Protein AF-A0A221WCK3-F1 (afdb_monomer)

InterPro domains:
  IPR000100 Ribonuclease P [PF00825] (12-82)
  IPR000100 Ribonuclease P [PTHR33992] (8-88)
  IPR000100 Ribonuclease P [TIGR00188] (13-82)
  IPR014721 Small ribosomal subunit protein uS5 domain 2-type fold, subgroup [G3DSA:3.30.230.10] (5-86)
  IPR020568 Ribosomal protein uS5 domain 2-type superfamily [SSF54211] (11-83)

Mean predicted aligned error: 11.53 Å

pLDDT: mean 74.4, std 17.2, range [34.56, 94.06]

Secondary structure (DSSP, 8-state):
-----------SS--EEEEEE-GGG-SHHHHHHHHHHHHHHHHTTGGGSPTT-EEEEEEPGGGGT--HHHHHHHHHHHHHHTT--TTTHHHHHHHHHHTTTTS---

Structure (mmCIF, N/CA/C/O backbone):
data_AF-A0A221WCK3-F1
#
_entry.id   AF-A0A221WCK3-F1
#
loop_
_atom_site.group_PDB
_atom_site.id
_atom_site.type_symbol
_atom_site.label_atom_id
_atom_site.label_alt_id
_atom_site.label_comp_id
_atom_site.label_asym_id
_atom_site.label_entity_id
_atom_site.label_seq_id
_atom_site.pdbx_PDB_ins_code
_atom_site.Cartn_x
_atom_site.Cartn_y
_atom_site.Cartn_z
_atom_site.occupancy
_atom_site.B_iso_or_equiv
_atom_site.auth_seq_id
_atom_site.auth_comp_id
_atom_site.auth_asym_id
_atom_site.auth_atom_id
_atom_site.pdbx_PDB_model_num
ATOM 1 N N . MET A 1 1 ? 24.322 -8.456 14.810 1.00 34.56 1 MET A N 1
ATOM 2 C CA . MET A 1 1 ? 23.409 -7.889 15.823 1.00 34.56 1 MET A CA 1
ATOM 3 C C . MET A 1 1 ? 22.750 -6.673 15.182 1.00 34.56 1 MET A C 1
ATOM 5 O O . MET A 1 1 ? 23.419 -5.664 15.029 1.00 34.56 1 MET A O 1
ATOM 9 N N . ALA A 1 2 ? 21.534 -6.811 14.642 1.00 39.12 2 ALA A N 1
ATOM 10 C CA . ALA A 1 2 ? 20.845 -5.735 13.922 1.00 39.12 2 ALA A CA 1
ATOM 11 C C . ALA A 1 2 ? 19.681 -5.242 14.784 1.00 39.12 2 ALA A C 1
ATOM 13 O O . ALA A 1 2 ? 18.696 -5.953 14.972 1.00 39.12 2 ALA A O 1
ATOM 14 N N . GLU A 1 3 ? 19.846 -4.059 15.362 1.00 38.41 3 GLU A N 1
ATOM 15 C CA . GLU A 1 3 ? 18.860 -3.418 16.223 1.00 38.41 3 GLU A CA 1
ATOM 16 C C . GLU A 1 3 ? 17.676 -2.964 15.358 1.00 38.41 3 GLU A C 1
ATOM 18 O O . GLU A 1 3 ? 17.797 -2.059 14.532 1.00 38.41 3 GLU A O 1
ATOM 23 N N . GLY A 1 4 ? 16.548 -3.670 15.476 1.00 42.88 4 GLY A N 1
ATOM 24 C CA . GLY A 1 4 ? 15.320 -3.345 14.756 1.00 42.88 4 GLY A CA 1
ATOM 25 C C . GLY A 1 4 ? 14.866 -1.930 15.100 1.00 42.88 4 GLY A C 1
ATOM 26 O O . GLY A 1 4 ? 14.827 -1.563 16.275 1.00 42.88 4 GLY A O 1
ATOM 27 N N . GLN A 1 5 ? 14.549 -1.126 14.078 1.00 47.19 5 GLN A N 1
ATOM 28 C CA . GLN A 1 5 ? 14.043 0.233 14.263 1.00 47.19 5 GLN A CA 1
ATOM 29 C C . GLN A 1 5 ? 12.857 0.231 15.240 1.00 47.19 5 GLN A C 1
ATOM 31 O O . GLN A 1 5 ? 11.768 -0.241 14.919 1.00 47.19 5 GLN A O 1
ATOM 36 N N . ARG A 1 6 ? 13.074 0.788 16.437 1.00 46.44 6 ARG A N 1
ATOM 37 C CA . ARG A 1 6 ? 12.015 1.101 17.397 1.00 46.44 6 ARG A CA 1
ATOM 38 C C . ARG A 1 6 ? 11.214 2.278 16.838 1.00 46.44 6 ARG A C 1
ATOM 40 O O . ARG A 1 6 ? 11.659 3.419 16.934 1.00 46.44 6 ARG A O 1
ATOM 47 N N . SER A 1 7 ? 10.063 2.002 16.224 1.00 51.91 7 SER A N 1
ATOM 48 C CA . SER A 1 7 ? 9.097 3.047 15.876 1.00 51.91 7 SER A CA 1
ATOM 49 C C . SER A 1 7 ? 8.624 3.732 17.156 1.00 51.91 7 SER A C 1
ATOM 51 O O . SER A 1 7 ? 8.142 3.079 18.079 1.00 51.91 7 SER A O 1
ATOM 53 N N . THR A 1 8 ? 8.785 5.049 17.223 1.00 52.69 8 THR A N 1
ATOM 54 C CA . THR A 1 8 ? 8.209 5.895 18.268 1.00 52.69 8 THR A CA 1
ATOM 55 C C . THR A 1 8 ? 6.680 5.824 18.188 1.00 52.69 8 THR A C 1
ATOM 57 O O . THR A 1 8 ? 6.121 6.244 17.171 1.00 52.69 8 THR A O 1
ATOM 60 N N . PRO A 1 9 ? 5.973 5.328 19.222 1.00 53.12 9 PRO A N 1
ATOM 61 C CA . PRO A 1 9 ? 4.515 5.286 19.201 1.00 53.12 9 PRO A CA 1
ATOM 62 C C . PRO A 1 9 ? 3.985 6.725 19.179 1.00 53.12 9 PRO A C 1
ATOM 64 O O . PRO A 1 9 ? 4.182 7.488 20.126 1.00 53.12 9 PRO A O 1
ATOM 67 N N . THR A 1 10 ? 3.366 7.135 18.070 1.00 58.38 10 THR A N 1
ATOM 68 C CA . THR A 1 10 ? 2.947 8.528 17.871 1.00 58.38 10 THR A CA 1
ATOM 69 C C . THR A 1 10 ? 1.442 8.686 18.073 1.00 58.38 10 THR A C 1
ATOM 71 O O . THR A 1 10 ? 0.648 8.305 17.224 1.00 58.38 10 THR A O 1
ATOM 74 N N . ARG A 1 11 ? 1.107 9.312 19.210 1.00 54.31 11 ARG A N 1
ATOM 75 C CA . ARG A 1 11 ? -0.098 10.084 19.584 1.00 54.31 11 ARG A CA 1
ATOM 76 C C . ARG A 1 11 ? -1.445 9.647 18.974 1.00 54.31 11 ARG A C 1
ATOM 78 O O . ARG A 1 11 ? -1.720 9.856 17.795 1.00 54.31 11 ARG A O 1
ATOM 85 N N . ALA A 1 12 ? -2.296 9.142 19.870 1.00 60.06 12 ALA A N 1
ATOM 86 C CA . ALA A 1 12 ? -3.674 8.700 19.681 1.00 60.06 12 ALA A CA 1
ATOM 87 C C . ALA A 1 12 ? -4.499 9.541 18.688 1.00 60.06 12 ALA A C 1
ATOM 89 O O . ALA A 1 12 ? -4.590 10.761 18.818 1.00 60.06 12 ALA A O 1
ATOM 90 N N . GLY A 1 13 ? -5.148 8.859 17.738 1.00 62.19 13 GLY A N 1
ATOM 91 C CA . GLY A 1 13 ? -6.271 9.420 16.986 1.00 62.19 13 GLY A CA 1
ATOM 92 C C . GLY A 1 13 ? -6.613 8.666 15.702 1.00 62.19 13 GLY A C 1
ATOM 93 O O . GLY A 1 13 ? -7.750 8.245 15.530 1.00 62.19 13 GLY A O 1
ATOM 94 N N . SER A 1 14 ? -5.646 8.463 14.803 1.00 70.38 14 SER A N 1
ATOM 95 C CA . SER A 1 14 ? -5.908 7.899 13.471 1.00 70.38 14 SER A CA 1
ATOM 96 C C . SER A 1 14 ? -4.856 6.882 13.044 1.00 70.38 14 SER A C 1
ATOM 98 O O . SER A 1 14 ? -3.675 7.025 13.358 1.00 70.38 14 SER A O 1
ATOM 100 N N . ALA A 1 15 ? -5.294 5.844 12.330 1.00 80.50 15 ALA A N 1
ATOM 101 C CA . ALA A 1 15 ? -4.392 4.887 11.707 1.00 80.50 15 ALA A CA 1
ATOM 102 C C . ALA A 1 15 ? -3.580 5.562 10.594 1.00 80.50 15 ALA A C 1
ATOM 104 O O . ALA A 1 15 ? -4.108 6.357 9.807 1.00 80.50 15 ALA A O 1
ATOM 105 N N . ARG A 1 16 ? -2.287 5.244 10.518 1.00 83.31 16 ARG A N 1
ATOM 106 C CA . ARG A 1 16 ? -1.363 5.814 9.533 1.00 83.31 16 ARG A CA 1
ATOM 107 C C . ARG A 1 16 ? -0.798 4.713 8.658 1.00 83.31 16 ARG A C 1
ATOM 109 O O . ARG A 1 16 ? -0.514 3.613 9.121 1.00 83.31 16 ARG A O 1
ATOM 116 N N . VAL A 1 17 ? -0.596 5.033 7.383 1.00 86.31 17 VAL A N 1
ATOM 117 C CA . VAL A 1 17 ? 0.062 4.130 6.440 1.00 86.31 17 VAL A CA 1
ATOM 118 C C . VAL A 1 17 ? 1.228 4.827 5.746 1.00 86.31 17 VAL A C 1
ATOM 120 O O . VAL A 1 17 ? 1.079 5.898 5.154 1.00 86.31 17 VAL A O 1
ATOM 123 N N . GLY A 1 18 ? 2.403 4.213 5.832 1.00 89.88 18 GLY A N 1
ATOM 124 C CA . GLY A 1 18 ? 3.612 4.607 5.122 1.00 89.88 18 GLY A CA 1
ATOM 125 C C . GLY A 1 18 ? 3.888 3.666 3.953 1.00 89.88 18 GLY A C 1
ATOM 126 O O . GLY A 1 18 ? 3.706 2.456 4.063 1.00 89.88 18 GLY A O 1
ATOM 127 N N . PHE A 1 19 ? 4.370 4.210 2.834 1.00 90.56 19 PHE A N 1
ATOM 128 C CA . PHE A 1 19 ? 4.741 3.425 1.655 1.00 90.56 19 PHE A CA 1
ATOM 129 C C . PHE A 1 19 ? 6.239 3.532 1.399 1.00 90.56 19 PHE A C 1
ATOM 131 O O . PHE A 1 19 ? 6.758 4.618 1.143 1.00 90.56 19 PHE A O 1
ATOM 138 N N . VAL A 1 20 ? 6.927 2.393 1.418 1.00 91.94 20 VAL A N 1
ATOM 139 C CA . VAL A 1 20 ? 8.350 2.286 1.097 1.00 91.94 20 VAL A CA 1
ATOM 140 C C . VAL A 1 20 ? 8.488 1.647 -0.277 1.00 91.94 20 VAL A C 1
ATOM 142 O O . VAL A 1 20 ? 8.306 0.440 -0.441 1.00 91.94 20 VAL A O 1
ATOM 145 N N . VAL A 1 21 ? 8.832 2.461 -1.276 1.00 90.88 21 VAL A N 1
ATOM 146 C CA . VAL A 1 21 ? 9.059 2.000 -2.651 1.00 90.88 21 VAL A CA 1
ATOM 147 C C . VAL A 1 21 ? 10.534 2.158 -3.004 1.00 90.88 21 VAL A C 1
ATOM 149 O O . VAL A 1 21 ? 11.032 3.271 -3.209 1.00 90.88 21 VAL A O 1
ATOM 152 N N . SER A 1 22 ? 11.236 1.026 -3.047 1.00 90.19 22 SER A N 1
ATOM 153 C CA . SER A 1 22 ? 12.678 0.966 -3.308 1.00 90.19 22 SER A CA 1
ATOM 154 C C . SER A 1 22 ? 13.026 1.210 -4.784 1.00 90.19 22 SER A C 1
ATOM 156 O O . SER A 1 22 ? 12.162 1.138 -5.657 1.00 90.19 22 SER A O 1
ATOM 158 N N . LYS A 1 23 ? 14.307 1.483 -5.073 1.00 89.00 23 LYS A N 1
ATOM 159 C CA . LYS A 1 23 ? 14.819 1.643 -6.448 1.00 89.00 23 LYS A CA 1
ATOM 160 C C . LYS A 1 23 ? 14.666 0.371 -7.293 1.00 89.00 23 LYS A C 1
ATOM 162 O O . LYS A 1 23 ? 14.520 0.470 -8.502 1.00 89.00 23 LYS A O 1
ATOM 167 N N . ALA A 1 24 ? 14.632 -0.803 -6.661 1.00 87.88 24 ALA A N 1
ATOM 168 C CA . ALA A 1 24 ? 14.451 -2.083 -7.346 1.00 87.88 24 ALA A CA 1
ATOM 169 C C . ALA A 1 24 ? 13.056 -2.259 -7.981 1.00 87.88 24 ALA A C 1
ATOM 171 O O . ALA A 1 24 ? 12.865 -3.173 -8.769 1.00 87.88 24 ALA A O 1
ATOM 172 N N . VAL A 1 25 ? 12.085 -1.401 -7.645 1.00 88.06 25 VAL A N 1
ATOM 173 C CA . VAL A 1 25 ? 10.740 -1.405 -8.251 1.00 88.06 25 VAL A CA 1
ATOM 174 C C . VAL A 1 25 ? 10.729 -0.697 -9.611 1.00 88.06 25 VAL A C 1
ATOM 176 O O . VAL A 1 25 ? 9.845 -0.933 -10.418 1.00 88.06 25 VAL A O 1
ATOM 179 N N . GLY A 1 26 ? 11.690 0.185 -9.887 1.00 88.38 26 GLY A N 1
ATOM 180 C CA . GLY A 1 26 ? 11.769 0.895 -11.161 1.00 88.38 26 GLY A CA 1
ATOM 181 C C . GLY A 1 26 ? 12.158 2.359 -11.008 1.00 88.38 26 GLY A C 1
ATOM 182 O O . GLY A 1 26 ? 12.605 2.811 -9.947 1.00 88.38 26 GLY A O 1
ATOM 183 N N . ASP A 1 27 ? 11.987 3.107 -12.094 1.00 91.56 27 ASP A N 1
ATOM 184 C CA . ASP A 1 27 ? 12.276 4.537 -12.140 1.00 91.56 27 ASP A CA 1
ATOM 185 C C . ASP A 1 27 ? 11.335 5.370 -11.242 1.00 91.56 27 ASP A C 1
ATOM 187 O O . ASP A 1 27 ? 10.412 4.868 -10.592 1.00 91.56 27 ASP A O 1
ATOM 191 N N . ALA A 1 28 ? 11.569 6.682 -11.174 1.00 91.62 28 ALA A N 1
ATOM 192 C CA . ALA A 1 28 ? 10.759 7.576 -10.350 1.00 91.62 28 ALA A CA 1
ATOM 193 C C . ALA A 1 28 ? 9.268 7.576 -10.741 1.00 91.62 28 ALA A C 1
ATOM 195 O O . ALA A 1 28 ? 8.408 7.700 -9.867 1.00 91.62 28 ALA A O 1
ATOM 196 N N . VAL A 1 29 ? 8.946 7.409 -12.025 1.00 93.50 29 VAL A N 1
ATOM 197 C CA . VAL A 1 29 ? 7.570 7.438 -12.532 1.00 93.50 29 VAL A CA 1
ATOM 198 C C . VAL A 1 29 ? 6.834 6.166 -12.127 1.00 93.50 29 VAL A C 1
ATOM 200 O O . VAL A 1 29 ? 5.733 6.250 -11.576 1.00 93.50 29 VAL A O 1
ATOM 203 N N . VAL A 1 30 ? 7.456 5.000 -12.314 1.00 91.62 30 VAL A N 1
ATOM 204 C CA . VAL A 1 30 ? 6.932 3.702 -11.873 1.00 91.62 30 VAL A CA 1
ATOM 205 C C . VAL A 1 30 ? 6.745 3.711 -10.357 1.00 91.62 30 VAL A C 1
ATOM 207 O O . VAL A 1 30 ? 5.654 3.415 -9.867 1.00 91.62 30 VAL A O 1
ATOM 210 N N . ARG A 1 31 ? 7.747 4.170 -9.596 1.00 90.62 31 ARG A N 1
ATOM 211 C CA . ARG A 1 31 ? 7.663 4.253 -8.129 1.00 90.62 31 ARG A CA 1
ATOM 212 C C . ARG A 1 31 ? 6.541 5.179 -7.658 1.00 90.62 31 ARG A C 1
ATOM 214 O O . ARG A 1 31 ? 5.785 4.821 -6.756 1.00 90.62 31 ARG A O 1
ATOM 221 N N . HIS A 1 32 ? 6.384 6.355 -8.268 1.00 94.06 32 HIS A N 1
ATOM 222 C CA . HIS A 1 32 ? 5.296 7.276 -7.932 1.00 94.06 32 HIS A CA 1
ATOM 223 C C . HIS A 1 32 ? 3.925 6.730 -8.322 1.00 94.06 32 HIS A C 1
ATOM 225 O O . HIS A 1 32 ? 2.965 6.926 -7.572 1.00 94.06 32 HIS A O 1
ATOM 231 N N . ARG A 1 33 ? 3.824 6.025 -9.452 1.00 91.56 33 ARG A N 1
ATOM 232 C CA . ARG A 1 33 ? 2.599 5.342 -9.871 1.00 91.56 33 ARG A CA 1
ATOM 233 C C . ARG A 1 33 ? 2.202 4.272 -8.857 1.00 91.56 33 ARG A C 1
ATOM 235 O O . ARG A 1 33 ? 1.054 4.279 -8.421 1.00 91.56 33 ARG A O 1
ATOM 242 N N . VAL A 1 34 ? 3.140 3.429 -8.423 1.00 91.38 34 VAL A N 1
ATOM 243 C CA . VAL A 1 34 ? 2.909 2.410 -7.384 1.00 91.38 34 VAL A CA 1
ATOM 244 C C . VAL A 1 34 ? 2.468 3.066 -6.075 1.00 91.38 34 VAL A C 1
ATOM 246 O O . VAL A 1 34 ? 1.410 2.723 -5.555 1.00 91.38 34 VAL A O 1
ATOM 249 N N . SER A 1 35 ? 3.184 4.085 -5.588 1.00 90.75 35 SER A N 1
ATOM 250 C CA . SER A 1 35 ? 2.791 4.826 -4.377 1.00 90.75 35 SER A CA 1
ATOM 251 C C . SER A 1 35 ? 1.399 5.456 -4.486 1.00 90.75 35 SER A C 1
ATOM 253 O O . SER A 1 35 ? 0.643 5.460 -3.516 1.00 90.75 35 SER A O 1
ATOM 255 N N . ARG A 1 36 ? 1.034 6.003 -5.655 1.00 91.75 36 ARG A N 1
ATOM 256 C CA . ARG A 1 36 ? -0.315 6.541 -5.898 1.00 91.75 36 ARG A CA 1
ATOM 257 C C . ARG A 1 36 ? -1.365 5.431 -5.862 1.00 91.75 36 ARG A C 1
ATOM 259 O O . ARG A 1 36 ? -2.352 5.587 -5.152 1.00 91.75 36 ARG A O 1
ATOM 266 N N . ARG A 1 37 ? -1.148 4.315 -6.563 1.00 90.88 37 ARG A N 1
ATOM 267 C CA . ARG A 1 37 ? -2.067 3.162 -6.569 1.00 90.88 37 ARG A CA 1
ATOM 268 C C . ARG A 1 37 ? -2.270 2.594 -5.166 1.00 90.88 37 ARG A C 1
ATOM 270 O O . ARG A 1 37 ? -3.408 2.433 -4.742 1.00 90.88 37 ARG A O 1
ATOM 277 N N . LEU A 1 38 ? -1.186 2.387 -4.419 1.00 89.81 38 LEU A N 1
ATOM 278 C CA . LEU A 1 38 ? -1.248 1.902 -3.041 1.00 89.81 38 LEU A CA 1
ATOM 279 C C . LEU A 1 38 ? -2.036 2.860 -2.136 1.00 89.81 38 LEU A C 1
ATOM 281 O O . LEU A 1 38 ? -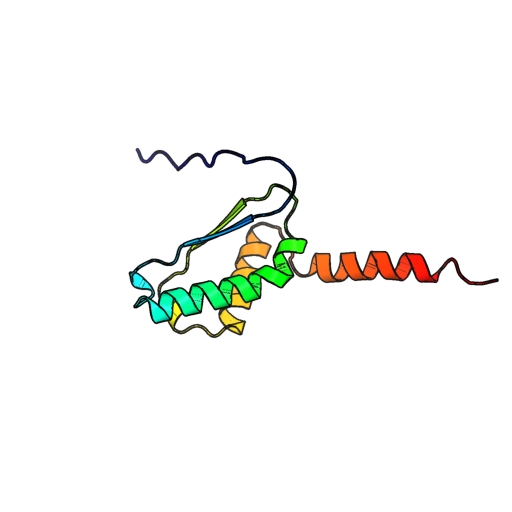2.895 2.409 -1.385 1.00 89.81 38 LEU A O 1
ATOM 285 N N . ARG A 1 39 ? -1.840 4.181 -2.263 1.00 89.31 39 ARG A N 1
ATOM 286 C CA . ARG A 1 39 ? -2.668 5.170 -1.548 1.00 89.31 39 ARG A CA 1
ATOM 287 C C . ARG A 1 39 ? -4.158 5.030 -1.866 1.00 89.31 39 ARG A C 1
ATOM 289 O O . ARG A 1 39 ? -4.970 5.098 -0.949 1.00 89.31 39 ARG A O 1
ATOM 296 N N . HIS A 1 40 ? -4.522 4.821 -3.131 1.00 90.62 40 HIS A N 1
ATOM 297 C CA . HIS A 1 40 ? -5.922 4.616 -3.515 1.00 90.62 40 HIS A CA 1
ATOM 298 C C . HIS A 1 40 ? -6.513 3.346 -2.892 1.00 90.62 40 HIS A C 1
ATOM 300 O O . HIS A 1 40 ? -7.607 3.402 -2.337 1.00 90.62 40 HIS A O 1
ATOM 306 N N . VAL A 1 41 ? -5.775 2.233 -2.919 1.00 87.81 41 VAL A N 1
ATOM 307 C CA . VAL A 1 41 ? -6.196 0.956 -2.316 1.00 87.81 41 VAL A CA 1
ATOM 308 C C . VAL A 1 41 ? -6.393 1.085 -0.803 1.00 87.81 41 VAL A C 1
ATOM 310 O O . VAL A 1 41 ? -7.400 0.617 -0.266 1.00 87.81 41 VAL A O 1
ATOM 313 N N . PHE A 1 42 ? -5.457 1.743 -0.114 1.00 85.75 42 PHE A N 1
ATOM 314 C CA . PHE A 1 42 ? -5.508 1.913 1.338 1.00 85.75 42 PHE A CA 1
ATOM 315 C C . PHE A 1 42 ? -6.547 2.930 1.801 1.00 85.75 42 PHE A C 1
ATOM 317 O O . PHE A 1 42 ? -7.018 2.813 2.927 1.00 85.75 42 PHE A O 1
ATOM 324 N N . ARG A 1 43 ? -6.961 3.892 0.964 1.00 84.00 43 ARG A N 1
ATOM 325 C CA . ARG A 1 43 ? -7.964 4.899 1.350 1.00 84.00 43 ARG A CA 1
ATOM 326 C C . ARG A 1 43 ? -9.265 4.266 1.853 1.00 84.00 43 ARG A C 1
ATOM 328 O O . ARG A 1 43 ? -9.811 4.739 2.838 1.00 84.00 43 ARG A O 1
ATOM 335 N N . ALA A 1 44 ? -9.727 3.194 1.209 1.00 80.50 44 ALA A N 1
ATOM 336 C CA . ALA A 1 44 ? -10.936 2.478 1.623 1.00 80.50 44 ALA A CA 1
ATOM 337 C C . ALA A 1 44 ? -10.726 1.587 2.864 1.00 80.50 44 ALA A C 1
ATOM 339 O O . ALA A 1 44 ? -11.687 1.207 3.517 1.00 80.50 44 ALA A O 1
ATOM 340 N N . ARG A 1 45 ? -9.472 1.249 3.182 1.00 79.62 45 ARG A N 1
ATOM 341 C CA . ARG A 1 45 ? -9.093 0.274 4.218 1.00 79.62 45 ARG A CA 1
ATOM 342 C C . ARG A 1 45 ? -8.576 0.928 5.494 1.00 79.62 45 ARG A C 1
ATOM 344 O O . ARG A 1 45 ? -8.517 0.276 6.524 1.00 79.62 45 ARG A O 1
ATOM 351 N N . LEU A 1 46 ? -8.214 2.210 5.438 1.00 77.94 46 LEU A N 1
ATOM 352 C CA . LEU A 1 46 ? -7.712 2.963 6.586 1.00 77.94 46 LEU A CA 1
ATOM 353 C C . LEU A 1 46 ? -8.756 3.056 7.708 1.00 77.94 46 LEU A C 1
ATOM 355 O O . LEU A 1 46 ? -8.386 3.058 8.874 1.00 77.94 46 LEU A O 1
ATOM 359 N N . ALA A 1 47 ? -10.043 3.088 7.347 1.00 75.88 47 ALA A N 1
ATOM 360 C CA . ALA A 1 47 ? -11.155 3.051 8.295 1.00 75.88 47 ALA A CA 1
ATOM 361 C C . ALA A 1 47 ? -11.239 1.724 9.064 1.00 75.88 47 ALA A C 1
ATOM 363 O O . ALA A 1 47 ? -11.755 1.714 10.171 1.00 75.88 47 ALA A O 1
ATOM 364 N N . ALA A 1 48 ? -10.702 0.640 8.493 1.00 75.12 48 ALA A N 1
ATOM 365 C CA . ALA A 1 48 ? -10.705 -0.680 9.111 1.00 75.12 48 ALA A CA 1
ATOM 366 C C . ALA A 1 48 ? -9.503 -0.956 10.017 1.00 75.12 48 ALA A C 1
ATOM 368 O O . ALA A 1 48 ? -9.367 -2.027 10.606 1.00 75.12 48 ALA A O 1
ATOM 369 N N . LEU A 1 49 ? -8.574 -0.005 10.088 1.00 76.50 49 LEU A 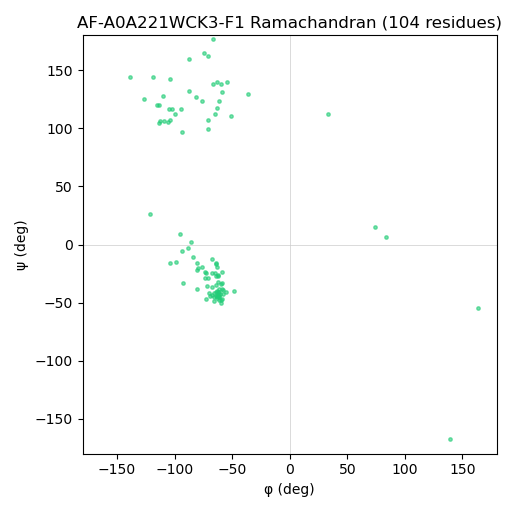N 1
ATOM 370 C CA . LEU A 1 49 ? -7.418 -0.117 10.955 1.00 76.50 49 LEU A CA 1
ATOM 371 C C . LEU A 1 49 ? -7.778 0.430 12.339 1.00 76.50 49 LEU A C 1
ATOM 373 O O . LEU A 1 49 ? -8.282 1.554 12.428 1.00 76.50 49 LEU A O 1
ATOM 377 N N . PRO A 1 50 ? -7.459 -0.300 13.424 1.00 73.50 50 PRO A N 1
ATOM 378 C CA . PRO A 1 50 ? -7.632 0.217 14.771 1.00 73.50 50 PRO A CA 1
ATOM 379 C C . PRO A 1 50 ? -6.904 1.562 14.941 1.00 73.50 50 PRO A C 1
ATOM 381 O O . PRO A 1 50 ? -5.780 1.725 14.439 1.00 73.50 50 PRO A O 1
ATOM 384 N N . PRO A 1 51 ? -7.501 2.538 15.645 1.00 76.00 51 PRO A N 1
ATOM 385 C CA . PRO A 1 51 ? -6.869 3.831 15.870 1.00 76.00 51 PRO A CA 1
ATOM 386 C C . PRO A 1 51 ? -5.536 3.659 16.608 1.00 76.00 51 PRO A C 1
ATOM 388 O O . PRO A 1 51 ? -5.424 2.869 17.541 1.00 76.00 51 PRO A O 1
ATOM 391 N N . GLY A 1 52 ? -4.513 4.402 16.181 1.00 77.75 52 GLY A N 1
ATOM 392 C CA . GLY A 1 52 ? -3.152 4.261 16.713 1.00 77.75 52 GLY A CA 1
ATOM 393 C C . GLY A 1 52 ? -2.323 3.144 16.069 1.00 77.75 52 GLY A C 1
ATOM 394 O O . GLY A 1 52 ? -1.206 2.900 16.515 1.00 77.75 52 GLY A O 1
ATOM 395 N N . THR A 1 53 ? -2.831 2.486 15.019 1.00 79.75 53 THR A N 1
ATOM 396 C CA . THR A 1 53 ? -2.039 1.533 14.228 1.00 79.75 53 THR A CA 1
ATOM 397 C C . THR A 1 53 ? -1.171 2.263 13.203 1.00 79.75 53 THR A C 1
ATOM 399 O O . THR A 1 53 ? -1.681 3.016 12.369 1.00 79.75 53 THR A O 1
ATOM 402 N N . ASP A 1 54 ? 0.129 1.971 13.218 1.00 84.25 54 ASP A N 1
ATOM 403 C CA . ASP A 1 54 ? 1.083 2.392 12.193 1.00 84.25 54 ASP A CA 1
ATOM 404 C C . ASP A 1 54 ? 1.397 1.214 11.259 1.00 84.25 54 ASP A C 1
ATOM 406 O O . ASP A 1 54 ? 1.956 0.198 11.674 1.00 84.25 54 ASP A O 1
ATOM 410 N N . VAL A 1 55 ? 1.052 1.345 9.976 1.00 85.12 55 VAL A N 1
ATOM 411 C CA . VAL A 1 55 ? 1.302 0.320 8.952 1.00 85.12 55 VAL A CA 1
ATOM 412 C C . VAL A 1 55 ? 2.374 0.804 7.984 1.00 85.12 55 VAL A C 1
ATOM 414 O O . VAL A 1 55 ? 2.252 1.873 7.391 1.00 85.12 55 VAL A O 1
ATOM 417 N N . VAL A 1 56 ? 3.411 -0.002 7.755 1.00 87.88 56 VAL A N 1
ATOM 418 C CA . VAL A 1 56 ? 4.424 0.272 6.726 1.00 87.88 56 VAL A CA 1
ATOM 419 C C . VAL A 1 56 ? 4.342 -0.783 5.632 1.00 87.88 56 VAL A C 1
ATOM 421 O O . VAL A 1 56 ? 4.537 -1.970 5.874 1.00 87.88 56 VAL A O 1
ATOM 424 N N . VAL A 1 57 ? 4.087 -0.339 4.404 1.00 88.94 57 VAL A N 1
ATOM 425 C CA . VAL A 1 57 ? 3.954 -1.203 3.229 1.00 88.94 57 VAL A CA 1
ATOM 426 C C . VAL A 1 57 ? 5.205 -1.085 2.376 1.00 88.94 57 VAL A C 1
ATOM 428 O O . VAL A 1 57 ? 5.501 -0.019 1.828 1.00 88.94 57 VAL A O 1
ATOM 431 N N . ARG A 1 58 ? 5.934 -2.191 2.228 1.00 91.00 58 ARG A N 1
ATOM 432 C CA . ARG A 1 58 ? 7.102 -2.269 1.348 1.00 91.00 58 ARG A CA 1
ATOM 433 C C . ARG A 1 58 ? 6.696 -2.812 -0.017 1.00 91.00 58 ARG A C 1
ATOM 435 O O . ARG A 1 58 ? 6.297 -3.966 -0.129 1.00 91.00 58 ARG A O 1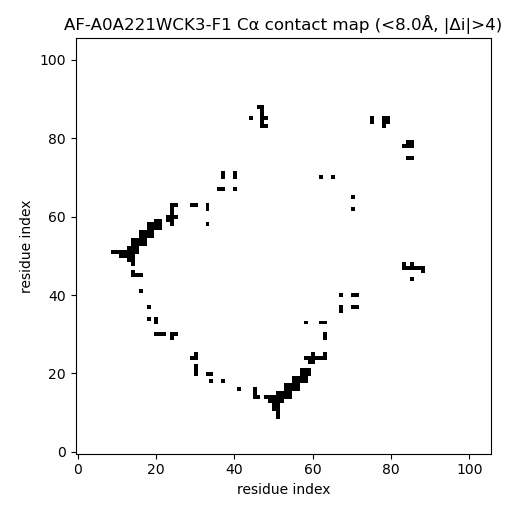
ATOM 442 N N . ALA A 1 59 ? 6.856 -2.001 -1.058 1.00 89.62 59 ALA A N 1
ATOM 443 C CA . ALA A 1 59 ? 6.680 -2.461 -2.428 1.00 89.62 59 ALA A CA 1
ATOM 444 C C . ALA A 1 59 ? 7.902 -3.284 -2.865 1.00 89.62 59 ALA A C 1
ATOM 446 O O . ALA A 1 59 ? 9.044 -2.808 -2.813 1.00 89.62 59 ALA A O 1
ATOM 447 N N . LEU A 1 60 ? 7.649 -4.522 -3.282 1.00 88.00 60 LEU A N 1
ATOM 448 C CA . LEU A 1 60 ? 8.640 -5.421 -3.870 1.00 88.00 60 LEU A CA 1
ATOM 449 C C . LEU A 1 60 ? 8.730 -5.194 -5.389 1.00 88.00 60 LEU A C 1
ATOM 451 O O . LEU A 1 60 ? 7.779 -4.661 -5.959 1.00 88.00 60 LEU A O 1
ATOM 455 N N . PRO A 1 61 ? 9.825 -5.602 -6.060 1.00 8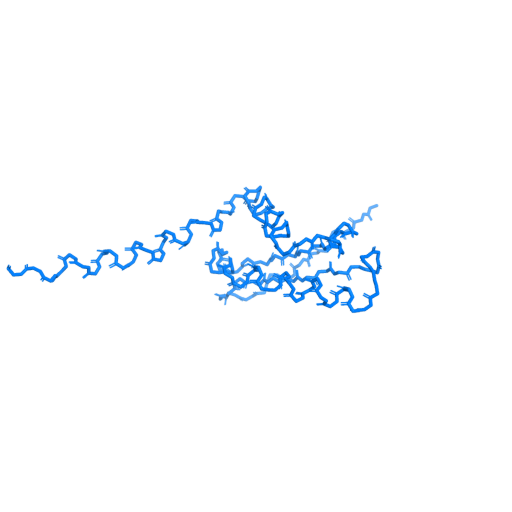7.00 61 PRO A N 1
ATOM 456 C CA . PRO A 1 61 ? 9.984 -5.425 -7.507 1.00 87.00 61 PRO A CA 1
ATOM 457 C C . PRO A 1 61 ? 8.778 -5.863 -8.363 1.00 87.00 61 PRO A C 1
ATOM 459 O O . PRO A 1 61 ? 8.405 -5.096 -9.247 1.00 87.00 61 PRO A O 1
ATOM 462 N N . PRO A 1 62 ? 8.079 -6.982 -8.062 1.00 87.88 62 PRO A N 1
ATOM 463 C CA . PRO A 1 62 ? 6.888 -7.384 -8.819 1.00 87.88 62 PRO A CA 1
ATOM 464 C C . PRO A 1 62 ? 5.749 -6.351 -8.829 1.00 87.88 62 PRO A C 1
ATOM 466 O O . PRO A 1 62 ? 4.965 -6.312 -9.771 1.00 87.88 62 PRO A O 1
ATOM 469 N N . ALA A 1 63 ? 5.684 -5.455 -7.835 1.00 82.62 63 ALA A N 1
ATOM 470 C CA . ALA A 1 63 ? 4.650 -4.421 -7.743 1.00 82.62 63 ALA A CA 1
ATOM 471 C C . ALA A 1 63 ? 4.689 -3.401 -8.898 1.00 82.62 63 ALA A C 1
ATOM 473 O O . ALA A 1 63 ? 3.729 -2.651 -9.081 1.00 82.62 63 ALA A O 1
ATOM 474 N N . ALA A 1 64 ? 5.795 -3.337 -9.645 1.00 84.44 64 ALA A N 1
ATOM 475 C CA . ALA A 1 64 ? 5.953 -2.470 -10.808 1.00 84.44 64 ALA A CA 1
ATOM 476 C C . ALA A 1 64 ? 4.975 -2.824 -11.938 1.00 84.44 64 ALA A C 1
ATOM 478 O O . ALA A 1 64 ? 4.400 -1.936 -12.572 1.00 84.44 64 ALA A O 1
ATOM 479 N N . GLU A 1 65 ? 4.780 -4.125 -12.152 1.00 85.56 65 GLU A N 1
ATOM 480 C CA . GLU A 1 65 ? 3.971 -4.688 -13.234 1.00 85.56 65 GLU A CA 1
ATOM 481 C C . GLU A 1 65 ? 2.567 -5.076 -12.763 1.00 85.56 65 GLU A C 1
ATOM 483 O O . GLU A 1 65 ? 1.661 -5.241 -13.577 1.00 85.56 65 GLU A O 1
ATOM 488 N N . SER A 1 66 ? 2.353 -5.157 -11.448 1.00 86.31 66 SER A N 1
ATOM 489 C CA . SER A 1 66 ? 1.053 -5.499 -10.886 1.00 86.31 66 SER A CA 1
ATOM 490 C C . SER A 1 66 ? -0.031 -4.468 -11.219 1.00 86.31 66 SER A C 1
ATOM 492 O O . SER A 1 66 ? 0.155 -3.241 -11.152 1.00 86.31 66 SER A O 1
ATOM 494 N N . THR A 1 67 ? -1.220 -4.979 -11.523 1.00 86.69 67 THR A N 1
ATOM 495 C CA . THR A 1 67 ? -2.428 -4.167 -11.662 1.00 86.69 67 THR A CA 1
ATOM 496 C C . THR A 1 67 ? -2.890 -3.653 -10.298 1.00 86.69 67 THR A C 1
ATOM 498 O O . THR A 1 67 ? -2.504 -4.158 -9.242 1.00 86.69 67 THR A O 1
ATOM 501 N N . SER A 1 68 ? -3.741 -2.625 -10.295 1.00 83.12 68 SER A N 1
ATOM 502 C CA . SER A 1 68 ? -4.324 -2.104 -9.051 1.00 83.12 68 SER A CA 1
ATOM 503 C C . SER A 1 68 ? -5.118 -3.174 -8.289 1.00 83.12 68 SER A C 1
ATOM 505 O O . SER A 1 68 ? -5.116 -3.166 -7.063 1.00 83.12 68 SER A O 1
ATOM 507 N N . GLU A 1 69 ? -5.760 -4.099 -9.006 1.00 85.69 69 GLU A N 1
ATOM 508 C CA . GLU A 1 69 ? -6.516 -5.215 -8.427 1.00 85.69 69 GLU A CA 1
ATOM 509 C C . GLU A 1 69 ? -5.594 -6.232 -7.756 1.00 85.69 69 GLU A C 1
ATOM 511 O O . GLU A 1 69 ? -5.849 -6.636 -6.625 1.00 85.69 69 GLU A O 1
ATOM 516 N N . GLN A 1 70 ? -4.481 -6.584 -8.405 1.00 87.81 70 GLN A N 1
ATOM 517 C CA . GLN A 1 70 ? -3.472 -7.470 -7.821 1.00 87.81 70 GLN A CA 1
ATOM 518 C C . GLN A 1 70 ? -2.856 -6.852 -6.562 1.00 87.81 70 GLN A C 1
ATOM 520 O O . GLN A 1 70 ? -2.781 -7.508 -5.527 1.00 87.81 70 GLN A O 1
ATOM 525 N N . LEU A 1 71 ? -2.519 -5.558 -6.608 1.00 85.38 71 LEU A N 1
ATOM 526 C CA . LEU A 1 71 ? -2.026 -4.831 -5.435 1.00 85.38 71 LEU A CA 1
ATOM 527 C C . LEU A 1 71 ? -3.062 -4.799 -4.302 1.00 85.38 71 LEU A C 1
ATOM 529 O O . LEU A 1 71 ? -2.690 -4.906 -3.137 1.00 85.38 71 LEU A O 1
ATOM 533 N N . ALA A 1 72 ? -4.351 -4.658 -4.621 1.00 86.44 72 ALA A N 1
ATOM 534 C CA . ALA A 1 72 ? -5.415 -4.712 -3.623 1.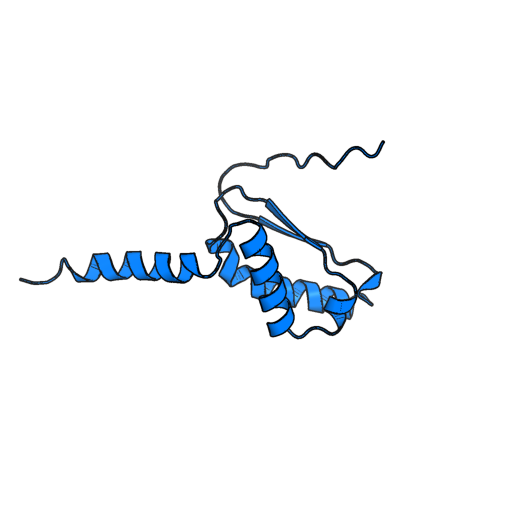00 86.44 72 ALA A CA 1
ATOM 535 C C . ALA A 1 72 ? -5.527 -6.100 -2.982 1.00 86.44 72 ALA A C 1
ATOM 537 O O . ALA A 1 72 ? -5.576 -6.191 -1.757 1.00 86.44 72 ALA A O 1
ATOM 538 N N . ALA A 1 73 ? -5.490 -7.164 -3.787 1.00 87.31 73 ALA A N 1
ATOM 539 C CA . ALA A 1 73 ? -5.530 -8.539 -3.301 1.00 87.31 73 ALA A CA 1
ATOM 540 C C . ALA A 1 73 ? -4.322 -8.876 -2.409 1.00 87.31 73 ALA A C 1
ATOM 542 O O . ALA A 1 73 ? -4.480 -9.516 -1.367 1.00 87.31 73 ALA A O 1
ATOM 543 N N . ASP A 1 74 ? -3.126 -8.408 -2.774 1.00 87.00 74 ASP A N 1
ATOM 544 C CA . ASP A 1 74 ? -1.914 -8.591 -1.972 1.00 87.00 74 ASP A CA 1
ATOM 545 C C . ASP A 1 74 ? -1.995 -7.847 -0.636 1.00 87.00 74 ASP A C 1
ATOM 547 O O . ASP A 1 74 ? -1.631 -8.396 0.408 1.00 87.00 74 ASP A O 1
ATOM 551 N N . VAL A 1 75 ? -2.520 -6.617 -0.649 1.00 86.12 75 VAL A N 1
ATOM 552 C CA . VAL A 1 75 ? -2.771 -5.836 0.569 1.00 86.12 75 VAL A C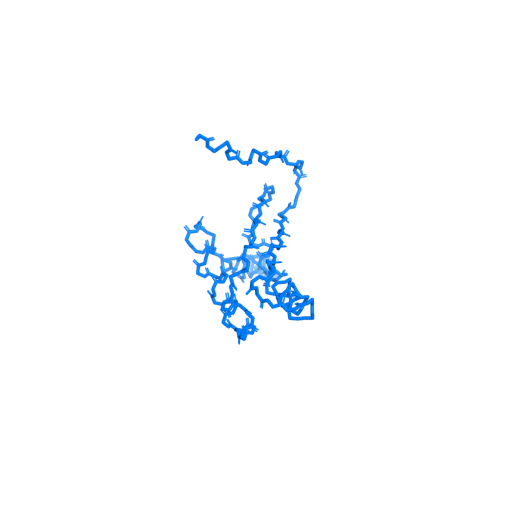A 1
ATOM 553 C C . VAL A 1 75 ? -3.795 -6.533 1.459 1.00 86.12 75 VAL A C 1
ATOM 555 O O . VAL A 1 75 ? -3.549 -6.680 2.653 1.00 86.12 75 VAL A O 1
ATOM 558 N N . ASP A 1 76 ? -4.902 -7.020 0.901 1.00 85.56 76 ASP A N 1
ATOM 559 C CA . ASP A 1 76 ? -5.928 -7.741 1.661 1.00 85.56 76 ASP A CA 1
ATOM 560 C C . ASP A 1 76 ? -5.374 -9.020 2.282 1.00 85.56 76 ASP A C 1
ATOM 562 O O . ASP A 1 76 ? -5.618 -9.307 3.453 1.00 85.56 76 ASP A O 1
ATOM 566 N N . ARG A 1 77 ? -4.571 -9.775 1.525 1.00 86.00 77 ARG A N 1
ATOM 567 C CA . ARG A 1 77 ? -3.888 -10.968 2.031 1.00 86.00 77 ARG A CA 1
ATOM 568 C C . ARG A 1 77 ? -2.930 -10.621 3.173 1.00 86.00 77 ARG A C 1
ATOM 570 O O . ARG A 1 77 ? -2.852 -11.372 4.144 1.00 86.00 77 ARG A O 1
ATOM 577 N N . ALA A 1 78 ? -2.200 -9.511 3.067 1.00 85.81 78 ALA A N 1
ATOM 578 C CA . ALA A 1 78 ? -1.294 -9.056 4.116 1.00 85.81 78 ALA A CA 1
ATOM 579 C C . ALA A 1 78 ? -2.048 -8.607 5.378 1.00 85.81 78 ALA A C 1
ATOM 581 O O . ALA A 1 78 ? -1.660 -8.997 6.475 1.00 85.81 78 ALA A O 1
ATOM 582 N N . LEU A 1 79 ? -3.144 -7.856 5.234 1.00 84.06 79 LEU A N 1
ATOM 583 C CA . LEU A 1 79 ? -3.974 -7.414 6.359 1.00 84.06 79 LEU A CA 1
ATOM 584 C C . LEU A 1 79 ? -4.627 -8.599 7.081 1.00 84.06 79 LEU A C 1
ATOM 586 O O . LEU A 1 79 ? -4.525 -8.692 8.302 1.00 84.06 79 LEU A O 1
ATOM 590 N N . ARG A 1 80 ? -5.169 -9.572 6.339 1.00 83.38 80 ARG A N 1
ATOM 591 C CA . ARG A 1 80 ? -5.739 -10.802 6.918 1.00 83.38 80 ARG A CA 1
ATOM 592 C C . ARG A 1 80 ? -4.721 -11.595 7.734 1.00 83.38 80 ARG A C 1
ATOM 594 O O . ARG A 1 80 ? -5.058 -12.123 8.787 1.00 83.38 80 ARG A O 1
ATOM 601 N N . ARG A 1 81 ? -3.458 -11.653 7.292 1.00 83.19 81 ARG A N 1
ATOM 602 C CA . ARG A 1 81 ? -2.374 -12.287 8.070 1.00 83.19 81 ARG A CA 1
ATOM 603 C C . ARG A 1 81 ? -2.089 -11.578 9.392 1.00 83.19 81 ARG A C 1
ATOM 605 O O . ARG A 1 81 ? -1.606 -12.222 10.314 1.00 83.19 81 ARG A O 1
ATOM 612 N N . LEU A 1 82 ? -2.372 -10.282 9.474 1.00 79.44 82 LEU A N 1
ATOM 613 C CA . LEU A 1 82 ? -2.268 -9.496 10.702 1.00 79.44 82 LEU A CA 1
ATOM 614 C C . LEU A 1 82 ? -3.543 -9.582 11.561 1.00 79.44 82 LEU A C 1
ATOM 616 O O . LEU A 1 82 ? -3.612 -8.926 12.594 1.00 79.44 82 LEU A O 1
ATOM 620 N N . GLY A 1 83 ? -4.545 -10.368 11.147 1.00 80.00 83 GLY A N 1
ATOM 621 C CA . GLY A 1 83 ? -5.843 -10.457 11.821 1.00 80.00 83 GLY A CA 1
ATOM 622 C C . GLY A 1 83 ? -6.739 -9.238 11.594 1.00 80.00 83 GLY A C 1
ATOM 623 O O . GLY A 1 83 ? -7.708 -9.047 12.320 1.00 80.00 83 GLY A O 1
ATOM 624 N N . ILE A 1 84 ? -6.416 -8.404 10.603 1.00 78.00 84 ILE A N 1
ATOM 625 C CA . ILE A 1 84 ? -7.204 -7.234 10.223 1.00 78.00 84 ILE A CA 1
ATOM 626 C C . ILE A 1 84 ? -8.034 -7.637 9.008 1.00 78.00 84 ILE A C 1
ATOM 628 O O . ILE A 1 84 ? -7.484 -7.866 7.931 1.00 78.00 84 ILE A O 1
ATOM 632 N N . ASP A 1 85 ? -9.353 -7.719 9.166 1.00 68.69 85 ASP A N 1
ATOM 633 C CA . ASP A 1 85 ? -10.267 -7.958 8.051 1.00 68.69 85 ASP A CA 1
ATOM 634 C C . ASP A 1 85 ? -10.784 -6.618 7.504 1.00 68.69 85 ASP A C 1
ATOM 636 O O . ASP A 1 85 ? -11.762 -6.077 8.019 1.00 68.69 85 ASP A O 1
ATOM 640 N N . PRO A 1 86 ? -10.193 -6.068 6.424 1.00 64.44 86 PRO A N 1
ATOM 641 C CA . PRO A 1 86 ? -10.624 -4.783 5.868 1.00 64.44 86 PRO A CA 1
ATOM 642 C C . PRO A 1 86 ? -12.057 -4.809 5.313 1.00 64.44 86 PRO A C 1
ATOM 644 O O . PRO A 1 86 ? -12.661 -3.764 5.085 1.00 64.44 86 PRO A O 1
ATOM 647 N N . THR A 1 87 ? -12.613 -6.001 5.076 1.00 59.31 87 THR A N 1
ATOM 648 C CA . THR A 1 87 ? -14.012 -6.204 4.679 1.00 59.31 87 THR A CA 1
ATOM 649 C C . THR A 1 87 ? -14.995 -6.163 5.851 1.00 59.31 87 THR A C 1
ATOM 651 O O . THR A 1 87 ? -16.193 -6.025 5.605 1.00 59.31 87 THR A O 1
ATOM 654 N N . ALA A 1 88 ? -14.528 -6.271 7.101 1.00 52.25 88 ALA A N 1
ATOM 655 C CA . ALA A 1 88 ? -15.389 -6.246 8.283 1.00 52.25 88 ALA A CA 1
ATOM 656 C C . ALA A 1 88 ? -15.956 -4.840 8.549 1.00 52.25 88 ALA A C 1
ATOM 658 O O . ALA A 1 88 ? -17.136 -4.710 8.865 1.00 52.25 88 ALA A O 1
ATOM 659 N N . ASP A 1 89 ? -15.198 -3.769 8.295 1.00 50.19 89 ASP A N 1
ATOM 660 C CA . ASP A 1 89 ? -15.714 -2.400 8.460 1.00 50.19 89 ASP A CA 1
ATOM 661 C C . ASP A 1 89 ? -16.715 -1.973 7.386 1.00 50.19 89 ASP A C 1
ATOM 663 O O . ASP A 1 89 ? -17.623 -1.187 7.657 1.00 50.19 89 ASP A O 1
ATOM 667 N N . ALA A 1 90 ? -16.664 -2.580 6.195 1.00 48.81 90 ALA A N 1
ATOM 668 C CA . ALA A 1 90 ? -17.746 -2.440 5.221 1.00 48.81 90 ALA A CA 1
ATOM 669 C C . ALA A 1 90 ? -19.078 -3.034 5.733 1.00 48.81 90 ALA A C 1
ATOM 671 O O . ALA A 1 90 ? -20.137 -2.699 5.196 1.00 48.81 90 ALA A O 1
ATOM 672 N N . GLN A 1 91 ? -19.038 -3.915 6.743 1.00 47.28 91 GLN A N 1
ATOM 673 C CA . GLN A 1 91 ? -20.210 -4.410 7.473 1.00 47.28 91 GLN A CA 1
ATOM 674 C C . GLN A 1 91 ? -20.499 -3.575 8.732 1.00 47.28 91 GLN A C 1
ATOM 676 O O . GLN A 1 91 ? -21.669 -3.381 9.047 1.00 47.28 91 GLN A O 1
ATOM 681 N N . ALA A 1 92 ? -19.485 -3.030 9.417 1.00 44.72 92 ALA A N 1
ATOM 682 C CA . ALA A 1 92 ? -19.670 -2.148 10.577 1.00 44.72 92 ALA A CA 1
ATOM 683 C C . ALA A 1 92 ? -20.377 -0.831 10.204 1.00 44.72 92 ALA A C 1
ATOM 685 O O . ALA A 1 92 ? -21.311 -0.422 10.892 1.00 44.72 92 ALA A O 1
ATOM 686 N N . GLY A 1 93 ? -20.030 -0.236 9.055 1.00 42.16 93 GLY A N 1
ATOM 687 C CA . GLY A 1 93 ? -20.751 0.920 8.506 1.00 42.16 93 GLY A CA 1
ATOM 688 C C . GLY A 1 93 ? -22.203 0.604 8.127 1.00 42.16 93 GLY A C 1
ATOM 689 O O . GLY A 1 93 ? -23.085 1.425 8.350 1.00 42.16 93 GLY A O 1
ATOM 690 N N . ARG A 1 94 ? -22.477 -0.616 7.640 1.00 50.97 94 ARG A N 1
ATOM 691 C CA . ARG A 1 94 ? -23.847 -1.085 7.352 1.00 50.97 94 ARG A CA 1
ATOM 692 C C . ARG A 1 94 ? -24.654 -1.414 8.614 1.00 50.97 94 ARG A C 1
ATOM 694 O O . ARG A 1 94 ? -25.872 -1.283 8.594 1.00 50.97 94 ARG A O 1
ATOM 701 N N . ARG A 1 95 ? -24.010 -1.828 9.712 1.00 43.59 95 ARG A N 1
ATOM 702 C CA . ARG A 1 95 ? -24.684 -2.082 11.001 1.00 43.59 95 ARG A CA 1
ATOM 703 C C . ARG A 1 95 ? -25.164 -0.791 11.661 1.00 43.59 95 ARG A C 1
ATOM 705 O O . ARG A 1 95 ? -26.301 -0.751 12.106 1.00 43.59 95 ARG A O 1
ATOM 712 N N . ALA A 1 96 ? -24.352 0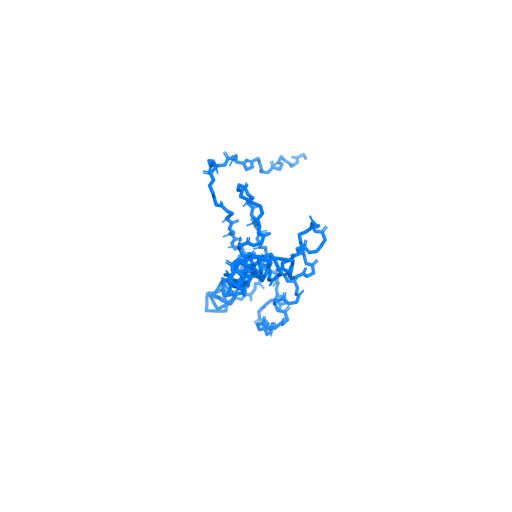.268 11.633 1.00 49.31 96 ALA A N 1
ATOM 713 C CA . ALA A 1 96 ? -24.745 1.569 12.177 1.00 49.31 96 ALA A CA 1
ATOM 714 C C . ALA A 1 96 ? -25.961 2.191 11.454 1.00 49.31 96 ALA A C 1
ATOM 716 O O . ALA A 1 96 ? -26.706 2.962 12.052 1.00 49.31 96 ALA A O 1
ATOM 717 N N . GLU A 1 97 ? -26.180 1.860 10.178 1.00 48.91 97 GLU A N 1
ATOM 718 C CA . GLU A 1 97 ? -27.336 2.321 9.397 1.00 48.91 97 GLU A CA 1
ATOM 719 C C . GLU A 1 97 ? -28.611 1.510 9.690 1.00 48.91 97 GLU A C 1
ATOM 721 O O . GLU A 1 97 ? -29.692 2.084 9.811 1.00 48.91 97 GLU A O 1
ATOM 726 N N . ASN A 1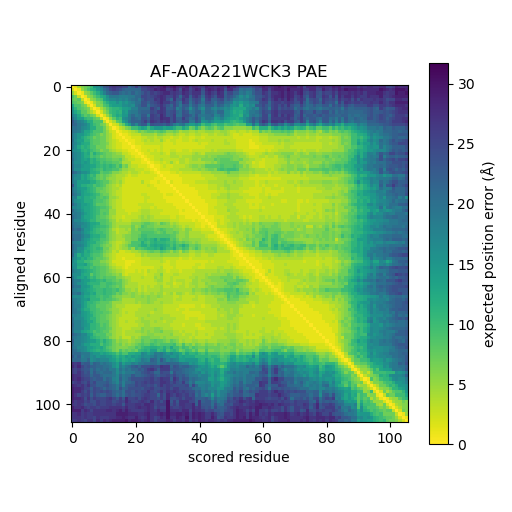 98 ? -28.493 0.192 9.885 1.00 57.34 98 ASN A N 1
ATOM 727 C CA . ASN A 1 98 ? -29.653 -0.678 10.112 1.00 57.34 98 ASN A CA 1
ATOM 728 C C . ASN A 1 98 ? -30.312 -0.460 11.493 1.00 57.34 98 ASN A C 1
ATOM 730 O O . ASN A 1 98 ? -31.528 -0.599 11.613 1.00 57.34 98 ASN A O 1
ATOM 734 N N . ASP A 1 99 ? -29.543 -0.045 12.510 1.00 57.50 99 ASP A N 1
ATOM 735 C CA . ASP A 1 99 ? -30.076 0.300 13.842 1.00 57.50 99 ASP A CA 1
ATOM 736 C C . ASP A 1 99 ? -30.954 1.572 13.824 1.00 57.50 99 ASP A C 1
ATOM 738 O O . ASP A 1 99 ? -31.848 1.730 14.654 1.00 57.50 99 ASP A O 1
ATOM 742 N N . GLN A 1 100 ? -30.761 2.475 12.854 1.00 56.50 100 GLN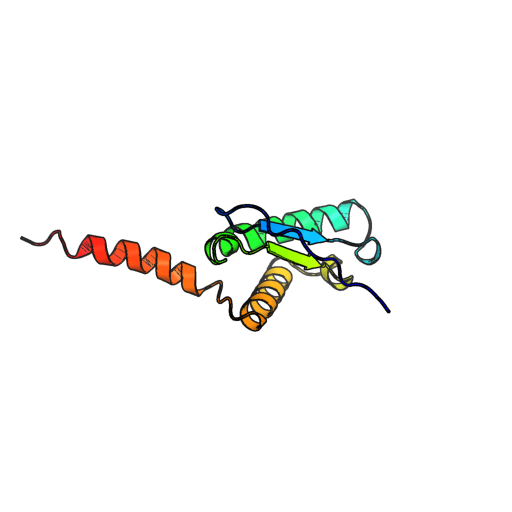 A N 1
ATOM 743 C CA . GLN A 1 100 ? -31.545 3.716 12.744 1.00 56.50 100 GLN A CA 1
ATOM 744 C C . GLN A 1 100 ? -32.923 3.500 12.099 1.00 56.50 100 GLN A C 1
ATOM 746 O O . GLN A 1 100 ? -33.827 4.311 12.294 1.00 56.50 100 GLN A O 1
ATOM 751 N N . GLN A 1 101 ? -33.120 2.407 11.359 1.00 57.56 101 GLN A N 1
ATOM 752 C CA . GLN A 1 101 ? -34.371 2.145 10.637 1.00 57.56 101 GLN A CA 1
ATOM 753 C C . GLN A 1 101 ? -35.465 1.490 11.503 1.00 57.56 101 GLN A C 1
ATOM 755 O O . GLN A 1 101 ? -36.619 1.448 11.087 1.00 57.56 101 GLN A O 1
ATOM 760 N N . GLN A 1 102 ? -35.145 1.023 12.717 1.00 56.31 102 GLN A N 1
ATOM 761 C CA . GLN A 1 102 ? -36.105 0.361 13.619 1.00 56.31 102 GLN A CA 1
ATOM 762 C C . GLN A 1 102 ? -36.786 1.299 14.632 1.00 56.31 102 GLN A C 1
ATOM 764 O O . GLN A 1 102 ? -37.718 0.880 15.311 1.00 56.31 102 GLN A O 1
ATOM 769 N N . ALA A 1 103 ? -36.398 2.578 14.698 1.00 52.50 103 ALA A N 1
ATOM 770 C CA . ALA A 1 103 ? -36.987 3.560 15.619 1.00 52.50 103 ALA A CA 1
ATOM 771 C C . ALA A 1 103 ? -38.122 4.419 15.006 1.00 52.50 103 ALA A C 1
ATOM 773 O O . ALA A 1 103 ? -38.558 5.386 15.625 1.00 52.50 103 ALA A O 1
ATOM 774 N N . GLY A 1 104 ? -38.597 4.092 13.796 1.00 50.41 104 GLY A N 1
ATOM 775 C CA . GLY A 1 104 ? -39.546 4.910 13.020 1.00 50.41 104 GLY A CA 1
ATOM 776 C C . GLY A 1 104 ? -40.874 4.237 12.650 1.00 50.41 104 GLY A C 1
ATOM 777 O O . GLY A 1 104 ? -41.451 4.599 11.629 1.00 50.41 104 GLY A O 1
ATOM 778 N N . GLY A 1 105 ? -41.342 3.248 13.417 1.00 52.50 105 GLY A N 1
ATOM 779 C CA . GLY A 1 105 ? -42.644 2.599 13.209 1.00 52.50 105 GLY A CA 1
ATOM 780 C C . GLY A 1 105 ? -43.605 2.893 14.358 1.00 52.50 105 GLY A C 1
ATOM 781 O O . GLY A 1 105 ? -43.429 2.344 15.443 1.00 52.50 105 GLY A O 1
ATOM 782 N N . MET A 1 106 ? -44.570 3.782 14.105 1.00 47.94 106 MET A N 1
ATOM 783 C CA . MET A 1 106 ? -45.780 3.990 14.917 1.00 47.94 106 MET A CA 1
ATOM 784 C C . MET A 1 106 ? -46.759 2.826 14.756 1.00 47.94 106 MET A C 1
ATOM 786 O O . MET A 1 106 ? -46.768 2.223 13.657 1.00 47.94 106 MET A O 1
#

Solvent-accessible surface area (backbone atoms only — not comparable to full-atom values): 6441 Å² total; per-residue (Å²): 138,81,83,73,84,79,75,76,88,73,74,84,70,59,45,44,80,46,79,46,69,50,72,78,32,43,55,73,65,51,39,50,50,43,55,51,50,51,50,59,56,42,63,75,35,46,81,40,42,60,66,54,40,80,44,78,47,71,54,51,48,71,53,57,77,49,49,70,65,55,52,40,52,53,48,51,55,52,35,46,75,72,72,37,56,53,70,53,42,69,46,52,62,52,50,68,53,57,67,64,69,73,79,76,77,132

Organism: NCBI:txid1470176

Sequence (106 aa):
MAEGQRSTPTRAGSARVGFVVSKAVGDAVVRHRVSRRLRHVFRARLAALPPGTDVVVRALPPAAESTSEQLAADVDRALRRLGIDPTADAQAGRRAENDQQQAGGM

Radius of gyration: 17.63 Å; Cα contacts (8 Å, |Δi|>4): 99; chains: 1; bounding box: 69×22×33 Å

Foldseek 3Di:
DDDPDDDDQDDWDFEEEAEAEDCLLDDPVLSVVLVVLLCVLCVLQRLQDDTSHYHYHYDDNVSSVDDSVRSNVVVCVVCVVVVGRSVVVVVVVVVVVVVVVVVPDD

Nearest PDB structures (foldseek):
  6cqc-assembly4_D  TM=8.594E-01  e=4.565E-03  Thermotoga maritima MSB8
  1nz0-assembly11_B  TM=8.489E-01  e=1.686E-02  Thermotoga maritima
  6ydw-assembly1_BC  TM=4.392E-01  e=4.962E+00  Homo sapiens
  4on1-assembly2_B  TM=3.881E-01  e=3.579E+00  Bacteroides fragilis
  4on1-assembly1_A  TM=3.866E-01  e=7.840E+00  Bacteroides fragilis